Protein AF-A0A958C1B4-F1 (afdb_monomer_lite)

Structure (mmCIF, N/CA/C/O backbone):
data_AF-A0A958C1B4-F1
#
_entry.id   AF-A0A958C1B4-F1
#
loop_
_atom_site.group_PDB
_atom_site.id
_atom_site.type_symbol
_atom_site.label_atom_id
_atom_site.label_alt_id
_atom_site.label_comp_id
_atom_site.label_asym_id
_atom_site.label_entity_id
_atom_site.label_seq_id
_atom_site.pdbx_PDB_ins_code
_atom_site.Cartn_x
_atom_site.Cartn_y
_atom_site.Cartn_z
_atom_site.occupancy
_atom_site.B_iso_or_equiv
_atom_site.auth_seq_id
_atom_site.auth_comp_id
_atom_site.auth_asym_id
_atom_site.auth_atom_id
_atom_site.pdbx_PDB_model_num
ATOM 1 N N . THR A 1 1 ? 0.563 -11.198 -1.447 1.00 91.12 1 THR A N 1
ATOM 2 C CA . THR A 1 1 ? 1.450 -10.754 -2.547 1.00 91.12 1 THR A CA 1
ATOM 3 C C . THR A 1 1 ? 1.153 -9.301 -2.881 1.00 91.12 1 THR A C 1
ATOM 5 O O . THR A 1 1 ? 0.202 -8.759 -2.318 1.00 91.12 1 THR A O 1
ATOM 8 N N . VAL A 1 2 ? 1.940 -8.662 -3.756 1.00 95.44 2 VAL A N 1
ATOM 9 C CA . VAL A 1 2 ? 1.666 -7.287 -4.216 1.00 95.44 2 VAL A CA 1
ATOM 10 C C . VAL A 1 2 ? 0.289 -7.200 -4.878 1.00 95.44 2 VAL A C 1
ATOM 12 O O . VAL A 1 2 ? -0.476 -6.297 -4.548 1.00 95.44 2 VAL A O 1
ATOM 15 N N . ASP A 1 3 ? -0.079 -8.187 -5.697 1.00 96.56 3 ASP A N 1
ATOM 16 C CA . ASP A 1 3 ? -1.377 -8.219 -6.384 1.00 96.56 3 ASP A CA 1
ATOM 17 C C . ASP A 1 3 ? -2.556 -8.315 -5.415 1.00 96.56 3 ASP A C 1
ATOM 19 O O . ASP A 1 3 ? -3.541 -7.597 -5.561 1.00 96.56 3 ASP A O 1
ATOM 23 N N . ALA A 1 4 ? -2.434 -9.133 -4.364 1.00 97.75 4 ALA A N 1
ATOM 24 C CA . ALA A 1 4 ? -3.466 -9.231 -3.332 1.00 97.75 4 ALA A CA 1
ATOM 25 C C . ALA A 1 4 ? -3.671 -7.889 -2.607 1.00 97.75 4 ALA A C 1
ATOM 27 O O . ALA A 1 4 ? -4.801 -7.474 -2.363 1.00 97.75 4 ALA A O 1
ATOM 28 N N . LEU A 1 5 ? -2.579 -7.176 -2.306 1.00 97.75 5 LEU A N 1
ATOM 29 C CA . LEU A 1 5 ? -2.653 -5.853 -1.689 1.00 97.75 5 LEU A CA 1
ATOM 30 C C . LEU A 1 5 ? -3.203 -4.794 -2.655 1.00 97.75 5 LEU A C 1
ATOM 32 O O . LEU A 1 5 ? -3.881 -3.868 -2.216 1.00 97.75 5 LEU A O 1
ATOM 36 N N . ALA A 1 6 ? -2.913 -4.909 -3.950 1.00 98.06 6 ALA A N 1
ATOM 37 C CA . ALA A 1 6 ?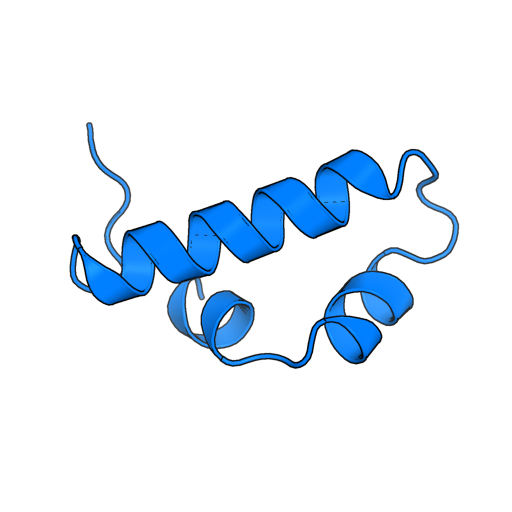 -3.423 -4.017 -4.984 1.00 98.06 6 ALA A CA 1
ATOM 38 C C . ALA A 1 6 ? -4.934 -4.193 -5.216 1.00 98.06 6 ALA A C 1
ATOM 40 O O . ALA A 1 6 ? -5.636 -3.198 -5.411 1.00 98.06 6 ALA A O 1
ATOM 41 N N . ALA A 1 7 ? -5.421 -5.436 -5.172 1.00 98.06 7 ALA A N 1
ATOM 42 C CA . ALA A 1 7 ? -6.823 -5.791 -5.381 1.00 98.06 7 ALA A CA 1
ATOM 43 C C . ALA A 1 7 ? -7.722 -5.497 -4.166 1.00 98.06 7 ALA A C 1
ATOM 45 O O . ALA A 1 7 ? -8.916 -5.266 -4.342 1.00 98.06 7 ALA A O 1
ATOM 46 N N . ALA A 1 8 ? -7.161 -5.479 -2.953 1.00 98.44 8 ALA A N 1
ATOM 47 C CA . ALA A 1 8 ? -7.908 -5.226 -1.721 1.00 98.44 8 ALA A CA 1
ATOM 48 C C . ALA A 1 8 ? -8.603 -3.850 -1.700 1.00 98.44 8 ALA A C 1
ATOM 50 O O . ALA A 1 8 ? -8.145 -2.868 -2.299 1.00 98.44 8 ALA A O 1
ATOM 51 N N . GLY A 1 9 ? -9.698 -3.753 -0.946 1.00 98.12 9 GLY A N 1
ATOM 52 C CA . GLY A 1 9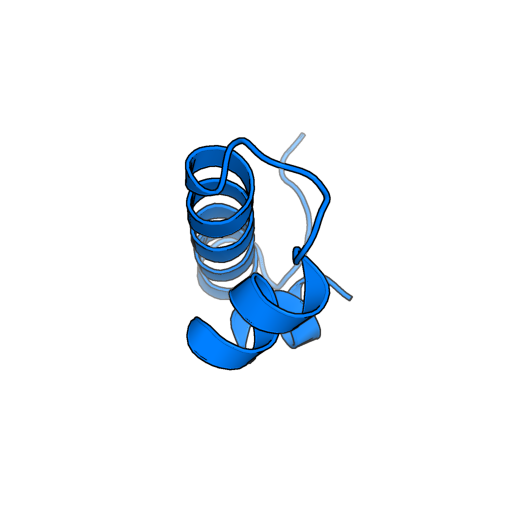 ? -10.360 -2.478 -0.688 1.00 98.12 9 GLY A CA 1
ATOM 53 C C . GLY A 1 9 ? -9.505 -1.575 0.205 1.00 98.12 9 GLY A C 1
ATOM 54 O O . GLY A 1 9 ? -8.827 -2.039 1.121 1.00 98.12 9 GLY A O 1
ATOM 55 N N . GLN A 1 10 ? -9.562 -0.252 0.009 1.00 97.50 10 GLN A N 1
ATOM 56 C CA . GLN A 1 10 ? -8.821 0.670 0.883 1.00 97.50 10 GLN A CA 1
ATOM 57 C C . GLN A 1 10 ? -9.254 0.531 2.353 1.00 97.50 10 GLN A C 1
ATOM 59 O O . GLN A 1 10 ? -8.405 0.587 3.236 1.00 97.50 10 GLN A O 1
ATOM 64 N N . SER A 1 11 ? -10.545 0.327 2.623 1.00 97.75 11 SER A N 1
ATOM 65 C CA . SER A 1 11 ? -11.070 0.098 3.975 1.00 97.75 11 SER A CA 1
ATOM 66 C C . SER A 1 11 ? -10.468 -1.144 4.635 1.00 97.75 11 SER A C 1
ATOM 68 O O . SER A 1 11 ? -10.086 -1.075 5.800 1.00 97.75 11 SER A O 1
ATOM 70 N N . GLU A 1 12 ? -10.318 -2.245 3.896 1.00 98.12 12 GLU A N 1
ATOM 71 C CA . GLU A 1 12 ? -9.688 -3.481 4.378 1.00 98.12 12 GLU A CA 1
ATOM 72 C C . GLU A 1 12 ? -8.218 -3.248 4.730 1.00 98.12 12 GLU A C 1
ATOM 74 O O . GLU A 1 12 ? -7.759 -3.655 5.796 1.00 98.12 12 GLU A O 1
ATOM 79 N N . VAL A 1 13 ? -7.492 -2.509 3.883 1.00 98.19 13 VAL A N 1
ATOM 80 C CA . VAL A 1 13 ? -6.094 -2.150 4.149 1.00 98.19 13 VAL A CA 1
ATOM 81 C C . VAL A 1 13 ? -5.973 -1.262 5.386 1.00 98.19 13 VAL A C 1
ATOM 83 O O . VAL A 1 13 ? -5.098 -1.495 6.214 1.00 98.19 13 VAL A O 1
ATOM 86 N N . LEU A 1 14 ? -6.838 -0.256 5.546 1.00 98.06 14 LEU A N 1
ATOM 87 C CA . LEU A 1 14 ? -6.813 0.605 6.733 1.00 98.06 14 LEU A CA 1
ATOM 88 C C . LEU A 1 14 ? -7.201 -0.164 7.998 1.00 98.06 14 LEU A C 1
ATOM 90 O O . LEU A 1 14 ? -6.616 0.093 9.047 1.00 98.06 14 LEU A O 1
ATOM 94 N N . LYS A 1 15 ? -8.132 -1.120 7.897 1.00 98.12 15 LYS A N 1
ATOM 95 C CA . LYS A 1 15 ? -8.515 -1.988 9.013 1.00 98.12 15 LYS A CA 1
ATOM 96 C C . LYS A 1 15 ? -7.362 -2.896 9.436 1.00 98.12 15 LYS A C 1
ATOM 98 O O . LYS A 1 15 ? -7.091 -3.002 10.624 1.00 98.12 15 LYS A O 1
ATOM 103 N N . ALA A 1 16 ? -6.636 -3.478 8.482 1.00 97.88 16 ALA A N 1
ATOM 104 C CA . ALA A 1 16 ? -5.428 -4.254 8.765 1.00 97.88 16 ALA A CA 1
ATOM 105 C C . ALA A 1 16 ? -4.283 -3.399 9.349 1.00 97.88 1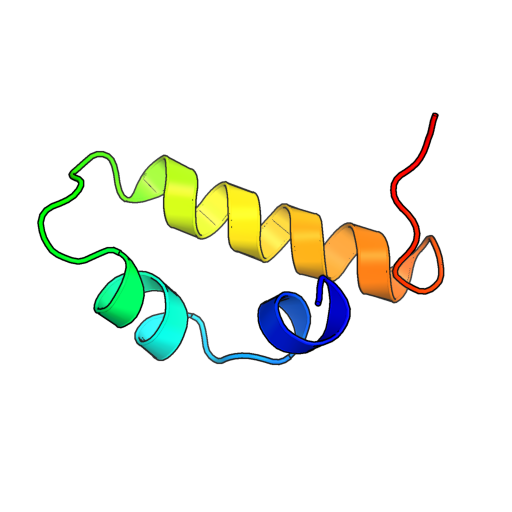6 ALA A C 1
ATOM 107 O O . ALA A 1 16 ? -3.377 -3.930 9.983 1.00 97.88 16 ALA A O 1
ATOM 108 N N . TRP A 1 17 ? -4.322 -2.080 9.142 1.00 98.06 17 TRP A N 1
ATOM 109 C CA . TRP A 1 17 ? -3.328 -1.121 9.637 1.00 98.06 17 TRP A CA 1
ATOM 110 C C . TRP A 1 17 ? -3.703 -0.466 10.978 1.00 98.06 17 TRP A C 1
ATOM 112 O O . TRP A 1 17 ? -2.993 0.419 11.465 1.00 98.06 17 TRP A O 1
ATOM 122 N N . GLU A 1 18 ? -4.839 -0.843 11.562 1.00 98.00 18 GLU A N 1
ATOM 123 C CA . GLU A 1 18 ? -5.352 -0.245 12.792 1.00 98.00 18 GLU A CA 1
ATOM 124 C C . GLU A 1 18 ? -4.340 -0.375 13.944 1.00 98.00 18 GLU A C 1
ATOM 126 O O . GLU A 1 18 ? -3.684 -1.397 14.119 1.00 98.00 18 GLU A O 1
ATOM 131 N N . GLY A 1 19 ? -4.165 0.700 14.718 1.00 97.75 19 GLY A N 1
ATOM 132 C CA . GLY A 1 19 ? -3.224 0.739 15.847 1.00 97.75 19 GLY A CA 1
ATOM 133 C C . GLY A 1 19 ? -1.762 1.036 15.485 1.00 97.75 19 GLY A C 1
ATOM 134 O O . GLY A 1 19 ? -0.995 1.419 16.362 1.00 97.75 19 GLY A O 1
ATOM 135 N N . LEU A 1 20 ? -1.369 0.976 14.207 1.00 97.38 20 LEU A N 1
ATOM 136 C CA . LEU A 1 20 ? 0.014 1.259 13.774 1.00 97.38 20 LEU A CA 1
ATOM 137 C C . LEU A 1 20 ? 0.320 2.758 13.581 1.00 97.38 20 LEU A C 1
ATOM 139 O O . LEU A 1 20 ? 1.469 3.141 13.327 1.00 97.38 20 LEU A O 1
ATOM 143 N N . GLY A 1 21 ? -0.707 3.612 13.653 1.00 95.38 21 GLY A N 1
ATOM 144 C CA . GLY A 1 21 ? -0.606 5.051 13.408 1.00 95.38 21 GLY A CA 1
ATOM 145 C C . GLY A 1 21 ? -0.172 5.406 11.977 1.00 95.38 21 GLY A C 1
ATOM 146 O O . GLY A 1 21 ? 0.066 4.547 11.124 1.00 95.38 21 GLY A O 1
ATOM 147 N N . TYR A 1 22 ? -0.052 6.707 11.694 1.00 96.62 22 TYR A N 1
ATOM 148 C CA . TYR A 1 22 ? 0.407 7.227 10.395 1.00 96.62 22 TYR A CA 1
ATOM 149 C C . TYR A 1 22 ? -0.287 6.580 9.177 1.00 96.62 22 TYR A C 1
ATOM 151 O O . TYR A 1 22 ? 0.370 6.052 8.277 1.00 96.62 22 TYR A O 1
ATOM 159 N N . TYR A 1 23 ? -1.621 6.638 9.118 1.00 97.25 23 TYR A N 1
ATOM 160 C CA . TYR A 1 23 ? -2.434 6.036 8.047 1.00 97.25 23 TYR A CA 1
ATOM 161 C C . TYR A 1 23 ? -2.108 6.534 6.627 1.00 97.25 23 TYR A C 1
ATOM 163 O O . TYR A 1 23 ? -2.475 5.894 5.641 1.00 97.25 23 TYR A O 1
ATOM 171 N N . SER A 1 24 ? -1.394 7.656 6.492 1.00 98.00 24 SER A N 1
ATOM 172 C CA . SER A 1 24 ? -0.816 8.077 5.212 1.00 98.00 24 SER A CA 1
ATOM 173 C C . SER A 1 24 ? 0.127 7.020 4.627 1.00 98.00 24 SER A C 1
ATOM 175 O O . SER A 1 24 ? 0.094 6.798 3.419 1.00 98.00 24 SER A O 1
ATOM 177 N N . ARG A 1 25 ? 0.898 6.305 5.461 1.00 98.25 25 ARG A N 1
ATOM 178 C CA . ARG A 1 25 ? 1.775 5.205 5.026 1.00 98.25 25 ARG A CA 1
ATOM 179 C C . ARG A 1 25 ? 0.980 4.051 4.426 1.00 98.25 25 ARG A C 1
ATOM 181 O O . ARG A 1 25 ? 1.320 3.599 3.341 1.00 98.25 25 ARG A O 1
ATOM 188 N N . ALA A 1 26 ? -0.110 3.640 5.075 1.00 98.19 26 ALA A N 1
ATOM 189 C CA . ALA A 1 26 ? -0.986 2.575 4.584 1.00 98.19 26 ALA A CA 1
ATOM 190 C C . ALA A 1 26 ? -1.588 2.918 3.212 1.00 98.19 26 ALA A C 1
ATOM 192 O O . ALA A 1 26 ? -1.545 2.120 2.277 1.00 98.19 26 ALA A O 1
ATOM 193 N N . ARG A 1 27 ? -2.096 4.152 3.064 1.00 98.31 27 ARG A N 1
ATOM 194 C CA . ARG A 1 27 ? -2.650 4.636 1.790 1.00 98.31 27 ARG A CA 1
ATOM 195 C C . ARG A 1 27 ? -1.595 4.684 0.688 1.00 98.31 27 ARG A C 1
ATOM 197 O O . ARG A 1 27 ? -1.877 4.267 -0.434 1.00 98.31 27 ARG A O 1
ATOM 204 N N . ASN A 1 28 ? -0.395 5.167 1.005 1.00 98.38 28 ASN A N 1
ATOM 205 C CA . ASN A 1 28 ? 0.704 5.244 0.046 1.00 98.38 28 ASN A CA 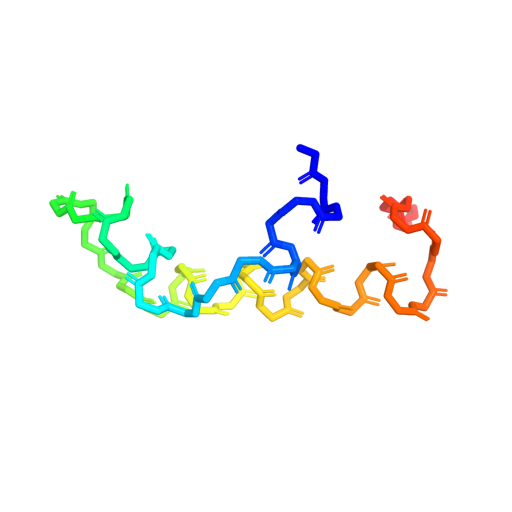1
ATOM 206 C C . ASN A 1 28 ? 1.193 3.854 -0.366 1.00 98.38 28 ASN A C 1
ATOM 208 O O . ASN A 1 28 ? 1.406 3.626 -1.552 1.00 98.38 28 ASN A O 1
ATOM 212 N N . LEU A 1 29 ? 1.297 2.919 0.580 1.00 98.12 29 LEU A N 1
ATOM 213 C CA . LEU A 1 29 ? 1.667 1.536 0.300 1.00 98.12 29 LEU A CA 1
ATOM 214 C C . LEU A 1 29 ? 0.645 0.863 -0.623 1.00 98.12 29 LEU A C 1
ATOM 216 O O . LEU A 1 29 ? 1.023 0.265 -1.624 1.00 98.12 29 LEU A O 1
ATOM 220 N N . HIS A 1 30 ? -0.649 1.011 -0.339 1.00 98.44 30 HIS A N 1
ATOM 221 C CA . HIS A 1 30 ? -1.705 0.467 -1.193 1.00 98.44 30 HIS A CA 1
ATOM 222 C C . HIS A 1 30 ? -1.699 1.091 -2.599 1.00 98.44 30 HIS A C 1
ATOM 224 O O . HIS A 1 30 ? -1.8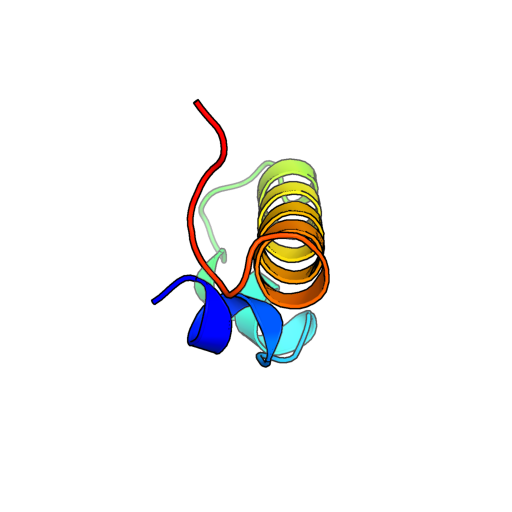51 0.391 -3.600 1.00 98.44 30 HIS A O 1
ATOM 230 N N . LYS A 1 31 ? -1.457 2.406 -2.698 1.00 98.38 31 LYS A N 1
ATOM 231 C CA . LYS A 1 31 ? -1.284 3.095 -3.985 1.00 98.38 31 LYS A CA 1
ATOM 232 C C . LYS A 1 31 ? -0.066 2.568 -4.752 1.00 98.38 31 LYS A C 1
ATOM 234 O O . LYS A 1 31 ? -0.162 2.365 -5.959 1.00 98.38 31 LYS A O 1
ATOM 239 N N . ALA A 1 32 ? 1.053 2.335 -4.069 1.00 98.19 32 ALA A N 1
ATOM 240 C CA . ALA A 1 32 ? 2.254 1.763 -4.668 1.00 98.19 32 ALA A CA 1
ATOM 241 C C . ALA A 1 32 ? 2.008 0.327 -5.152 1.00 98.19 32 ALA A C 1
ATOM 243 O O . ALA A 1 32 ? 2.354 0.011 -6.283 1.00 98.19 32 ALA A O 1
ATOM 244 N N . ALA A 1 33 ? 1.327 -0.507 -4.362 1.00 98.12 33 ALA A N 1
ATOM 245 C CA . ALA A 1 33 ? 0.963 -1.863 -4.768 1.00 98.12 33 ALA A CA 1
ATOM 246 C C . ALA A 1 33 ? 0.114 -1.867 -6.050 1.00 98.12 33 ALA A C 1
ATOM 248 O O . ALA A 1 33 ? 0.414 -2.606 -6.983 1.00 98.12 33 ALA A O 1
ATOM 249 N N . LYS A 1 34 ? -0.885 -0.976 -6.143 1.00 98.12 34 LYS A N 1
ATOM 250 C CA . LYS A 1 34 ? -1.684 -0.779 -7.367 1.00 98.12 34 LYS A CA 1
ATOM 251 C C . LYS A 1 34 ? -0.837 -0.370 -8.569 1.00 98.12 34 LYS A C 1
ATOM 253 O O . LYS A 1 34 ? -1.063 -0.860 -9.670 1.00 98.12 34 LYS A O 1
ATOM 258 N N . LEU A 1 35 ? 0.138 0.514 -8.364 1.00 98.06 35 LEU A N 1
ATOM 259 C CA . LEU A 1 35 ? 1.051 0.951 -9.418 1.00 98.06 35 LEU A CA 1
ATOM 260 C C . LEU A 1 35 ? 1.924 -0.203 -9.925 1.00 98.06 35 LEU A C 1
ATOM 262 O O . LEU A 1 35 ? 2.070 -0.372 -11.131 1.00 98.06 35 LEU A O 1
ATOM 266 N N . VAL A 1 36 ? 2.475 -0.988 -9.001 1.00 97.69 36 VAL A N 1
ATOM 267 C CA . VAL A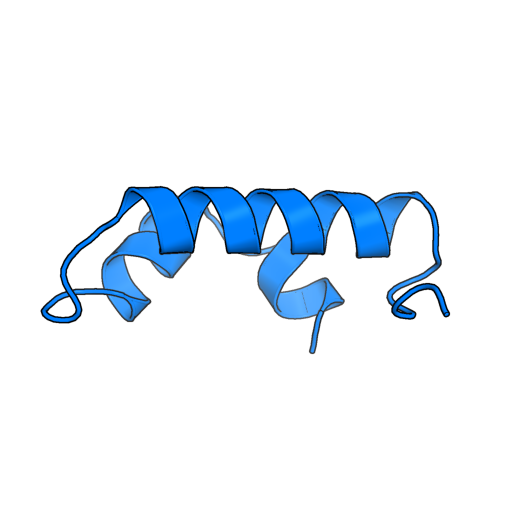 1 36 ? 3.339 -2.136 -9.294 1.00 97.69 36 VAL A CA 1
ATOM 268 C C . VAL A 1 36 ? 2.568 -3.226 -10.034 1.00 97.69 36 VAL A C 1
ATOM 270 O O . VAL A 1 36 ? 3.018 -3.679 -11.080 1.00 97.69 36 VAL A O 1
ATOM 273 N N . ALA A 1 37 ? 1.369 -3.575 -9.567 1.00 96.81 37 ALA A N 1
ATOM 274 C CA . ALA A 1 37 ? 0.507 -4.533 -10.255 1.00 96.81 37 ALA A CA 1
ATOM 275 C C . ALA A 1 37 ? 0.155 -4.071 -11.683 1.00 96.81 37 ALA A C 1
ATOM 277 O O . ALA A 1 37 ? 0.224 -4.854 -12.624 1.00 96.81 37 ALA A O 1
ATOM 278 N N . ALA A 1 38 ? -0.162 -2.783 -11.866 1.00 96.81 38 ALA A N 1
ATOM 279 C CA . ALA A 1 38 ? -0.598 -2.254 -13.159 1.00 96.81 38 ALA A CA 1
ATOM 280 C C . ALA A 1 38 ? 0.533 -2.031 -14.177 1.00 96.81 38 ALA A C 1
ATOM 282 O O . ALA A 1 38 ? 0.280 -2.081 -15.377 1.00 96.81 38 ALA A O 1
ATOM 283 N N . ARG A 1 39 ? 1.751 -1.704 -13.726 1.00 96.88 39 ARG A N 1
ATOM 284 C CA . ARG A 1 39 ? 2.853 -1.279 -14.613 1.00 96.88 39 ARG A CA 1
ATOM 285 C C . ARG A 1 39 ? 4.024 -2.248 -14.673 1.00 96.88 39 ARG A C 1
ATOM 287 O O . ARG A 1 39 ? 4.838 -2.135 -15.581 1.00 96.88 39 ARG A O 1
ATOM 294 N N . HIS A 1 40 ? 4.127 -3.144 -13.701 1.00 95.38 40 HIS A N 1
ATOM 295 C CA . HIS A 1 40 ? 5.286 -4.011 -13.525 1.00 95.38 40 HIS A CA 1
ATOM 296 C C . HIS A 1 40 ? 4.883 -5.475 -13.301 1.00 95.38 40 HIS A C 1
ATOM 298 O O . HIS A 1 40 ? 5.680 -6.248 -12.785 1.00 95.38 40 HIS A O 1
ATOM 304 N N . GLU A 1 41 ? 3.646 -5.855 -13.648 1.00 92.38 41 GLU A N 1
ATOM 305 C CA . GLU A 1 41 ? 3.146 -7.238 -13.539 1.00 92.38 41 GLU A CA 1
ATOM 306 C C . GLU A 1 41 ? 3.332 -7.830 -12.128 1.00 92.38 41 GLU A C 1
ATOM 308 O O . GLU A 1 41 ? 3.682 -8.994 -11.946 1.00 92.38 41 GLU A O 1
ATOM 313 N N . GLY A 1 42 ? 3.158 -6.986 -11.105 1.00 90.62 42 GLY A N 1
ATOM 314 C CA . GLY A 1 42 ? 3.317 -7.378 -9.702 1.00 90.62 42 GLY A CA 1
ATOM 315 C C . GLY A 1 42 ? 4.774 -7.462 -9.224 1.00 90.62 42 GLY A C 1
ATOM 316 O O . GLY A 1 42 ? 5.004 -7.705 -8.036 1.00 90.62 42 GLY A O 1
ATOM 317 N N . GLN A 1 43 ? 5.758 -7.209 -10.093 1.00 94.25 43 GLN A N 1
ATOM 318 C CA . GLN A 1 43 ? 7.183 -7.221 -9.756 1.00 94.25 43 GLN A CA 1
ATOM 319 C C . GLN A 1 43 ? 7.677 -5.839 -9.332 1.00 94.25 43 GLN A C 1
ATOM 321 O O . GLN A 1 43 ? 7.434 -4.836 -9.998 1.00 94.25 43 GLN A O 1
ATOM 326 N N . LEU A 1 44 ? 8.402 -5.767 -8.215 1.00 93.25 44 LEU A N 1
ATOM 327 C CA . LEU A 1 44 ? 8.982 -4.502 -7.774 1.00 93.25 44 LEU A CA 1
ATOM 328 C C . LEU A 1 44 ? 10.097 -4.057 -8.742 1.00 93.25 44 LEU A C 1
ATOM 330 O O . LEU A 1 44 ? 10.961 -4.871 -9.065 1.00 93.25 44 LEU A O 1
ATOM 334 N N . PRO A 1 45 ? 10.097 -2.790 -9.194 1.00 90.75 45 PRO A N 1
ATOM 335 C CA . PRO A 1 45 ? 11.170 -2.254 -10.027 1.00 90.75 45 PRO A CA 1
ATOM 336 C C . PRO A 1 45 ? 12.494 -2.166 -9.245 1.00 90.75 45 PRO A C 1
ATOM 338 O O . PRO A 1 45 ? 12.474 -1.950 -8.031 1.00 90.75 45 PRO A O 1
ATOM 341 N N . ALA A 1 46 ? 13.614 -2.347 -9.956 1.00 84.81 46 ALA A N 1
ATOM 342 C CA . ALA A 1 46 ? 14.981 -2.285 -9.426 1.00 84.81 46 ALA A CA 1
ATOM 343 C C . ALA A 1 46 ? 15.484 -0.848 -9.215 1.00 84.81 46 ALA A C 1
ATOM 345 O O . ALA A 1 46 ? 15.051 0.048 -9.978 1.00 84.81 46 ALA A O 1
#

Foldseek 3Di:
DLVVLQPDDLVVQVVVCPPVDPCVVSVVSNVVSVVCCVPVVSDDDD

Sequence (46 aa):
TVDALAAAGQSEVLKAWEGLGYYSRARNLHKAAKLVAARHEGQLPA

Radius of gyration: 10.74 Å; chains: 1; bounding box: 26×19×30 Å

pLDDT: mean 96.64, std 2.73, range [84.81, 98.44]

Secondary structure (DSSP, 8-state):
-HHHHHHS-HHHHHHHTTTS--HHHHHHHHHHHHHHHHHHTTPPP-